Protein AF-0000000066209584 (afdb_homodimer)

InterPro domains:
  IPR007236 SlyX [MF_00715] (11-78)
  IPR007236 SlyX [PF04102] (15-78)
  IPR007236 SlyX [PTHR36508] (9-78)

Secondary structure (DSSP, 8-state):
-HHHHHHHHHHHHHHHHHHHHHHHHHHHHHHHHHHHHHHHHHHHHHHHHHHHHHHHHHHHHHHHHHHHHHHS------/-HHHHHHHHHHHHHHHHHHHHHHHHHHHHHHHHHHHHHHHHHHHHHHHHHHHHHHHHHHHHHHHHHHHHHHS------

pLDDT: mean 89.12, std 14.09, range [42.09, 98.94]

Radius of gyration: 34.35 Å; Cα contacts (8 Å, |Δi|>4): 74; chains: 2; bounding box: 27×114×66 Å

Structure (mmCIF, N/CA/C/O backbone):
data_AF-0000000066209584-model_v1
#
loop_
_entity.id
_entity.type
_entity.pdbx_description
1 polymer 'Protein SlyX homolog'
#
loop_
_atom_site.group_PDB
_atom_site.id
_atom_site.type_symbol
_atom_site.label_atom_id
_atom_site.label_alt_id
_atom_site.label_comp_id
_atom_site.label_asym_id
_atom_site.label_entity_id
_atom_site.label_seq_id
_atom_site.pdbx_PDB_ins_code
_atom_site.Cartn_x
_atom_site.Cartn_y
_atom_site.Cartn_z
_atom_site.occupancy
_atom_site.B_iso_or_equiv
_atom_site.auth_seq_id
_atom_site.auth_comp_id
_atom_site.auth_asym_id
_atom_site.auth_atom_id
_atom_site.pdbx_PDB_model_num
ATOM 1 N N . MET A 1 1 ? 2.039 -50.656 -17.266 1 63.75 1 MET A N 1
ATOM 2 C CA . MET A 1 1 ? 2.986 -49.562 -17.203 1 63.75 1 MET A CA 1
ATOM 3 C C . MET A 1 1 ? 2.359 -48.281 -17.734 1 63.75 1 MET A C 1
ATOM 5 O O . MET A 1 1 ? 2.531 -47.188 -17.156 1 63.75 1 MET A O 1
ATOM 9 N N . VAL A 1 2 ? 1.461 -48.375 -18.719 1 73.88 2 VAL A N 1
ATOM 10 C CA . VAL A 1 2 ? 0.856 -47.25 -19.453 1 73.88 2 VAL A CA 1
ATOM 11 C C . VAL A 1 2 ? -0.228 -46.625 -18.594 1 73.88 2 VAL A C 1
ATOM 13 O O . VAL A 1 2 ? -0.304 -45.375 -18.5 1 73.88 2 VAL A O 1
ATOM 16 N N . PRO A 1 3 ? -1.005 -47.438 -17.781 1 79.19 3 PRO A N 1
ATOM 17 C CA . PRO A 1 3 ? -2.078 -46.812 -17 1 79.19 3 PRO A CA 1
ATOM 18 C C . PRO A 1 3 ? -1.552 -45.875 -15.914 1 79.19 3 PRO A C 1
ATOM 20 O O . PRO A 1 3 ? -2.111 -44.812 -15.695 1 79.19 3 PRO A O 1
ATOM 23 N N . ASN A 1 4 ? -0.373 -46.219 -15.406 1 85.31 4 ASN A N 1
ATOM 24 C CA . ASN A 1 4 ? 0.217 -45.438 -14.328 1 85.31 4 ASN A CA 1
ATOM 25 C C . ASN A 1 4 ? 0.765 -44.094 -14.836 1 85.31 4 ASN A C 1
ATOM 27 O O . ASN A 1 4 ? 0.601 -43.062 -14.188 1 85.31 4 ASN A O 1
ATOM 31 N N . LEU A 1 5 ? 1.192 -44.094 -15.984 1 84.94 5 LEU A N 1
ATOM 32 C CA . LEU A 1 5 ? 1.761 -42.875 -16.594 1 84.94 5 LEU A CA 1
ATOM 33 C C . LEU A 1 5 ? 0.664 -41.906 -16.953 1 84.94 5 LEU A C 1
ATOM 35 O O . LEU A 1 5 ? 0.841 -40.688 -16.797 1 84.94 5 LEU A O 1
ATOM 39 N N . MET A 1 6 ? -0.43 -42.406 -17.484 1 89.25 6 MET A N 1
ATOM 40 C CA . MET A 1 6 ? -1.562 -41.531 -17.828 1 89.25 6 MET A CA 1
ATOM 41 C C . MET A 1 6 ? -2.152 -40.906 -16.578 1 89.25 6 MET A C 1
ATOM 43 O O . MET A 1 6 ? -2.576 -39.75 -16.594 1 89.25 6 MET A O 1
ATOM 47 N N . THR A 1 7 ? -2.254 -41.688 -15.547 1 93.25 7 THR A N 1
ATOM 48 C CA . THR A 1 7 ? -2.729 -41.156 -14.266 1 93.25 7 THR A CA 1
ATOM 49 C C . THR A 1 7 ? -1.793 -40.062 -13.734 1 93.25 7 THR A C 1
ATOM 51 O O . THR A 1 7 ? -2.246 -39.094 -13.156 1 93.25 7 THR A O 1
ATOM 54 N N . ASP A 1 8 ? -0.467 -40.281 -13.953 1 93.5 8 ASP A N 1
ATOM 55 C CA . ASP A 1 8 ? 0.525 -39.281 -13.555 1 93.5 8 ASP A CA 1
ATOM 56 C C . ASP A 1 8 ? 0.343 -37.969 -14.336 1 93.5 8 ASP A C 1
ATOM 58 O O . ASP A 1 8 ? 0.444 -36.875 -13.766 1 93.5 8 ASP A O 1
ATOM 62 N N . ILE A 1 9 ? 0.116 -38.062 -15.594 1 94.81 9 ILE A N 1
ATOM 63 C CA . ILE A 1 9 ? -0.107 -36.906 -16.453 1 94.81 9 ILE A CA 1
ATOM 64 C C . ILE A 1 9 ? -1.339 -36.125 -15.977 1 94.81 9 ILE A C 1
ATOM 66 O O . ILE A 1 9 ? -1.312 -34.906 -15.883 1 94.81 9 ILE A O 1
ATOM 70 N N . GLU A 1 10 ? -2.389 -36.906 -15.695 1 95.38 10 GLU A N 1
ATOM 71 C CA . GLU A 1 10 ? -3.635 -36.312 -15.242 1 95.38 10 GLU A CA 1
ATOM 72 C C . GLU A 1 10 ? -3.436 -35.562 -13.922 1 95.38 10 GLU A C 1
ATOM 74 O O . GLU A 1 10 ? -3.955 -34.469 -13.734 1 95.38 10 GLU A O 1
ATOM 79 N N . LYS A 1 11 ? -2.732 -36.156 -13.062 1 96.62 11 LYS A N 1
ATOM 80 C CA . LYS A 1 11 ? -2.439 -35.531 -11.766 1 96.62 11 LYS A CA 1
ATOM 81 C C . LYS A 1 11 ? -1.637 -34.25 -11.922 1 96.62 11 LYS A C 1
ATOM 83 O O . LYS A 1 11 ? -1.926 -33.25 -11.273 1 96.62 11 LYS A O 1
ATOM 88 N N . LEU A 1 12 ? -0.666 -34.281 -12.773 1 97.25 12 LEU A N 1
ATOM 89 C CA . LEU A 1 12 ? 0.182 -33.125 -13.016 1 97.25 12 LEU A CA 1
ATOM 90 C C . LEU A 1 12 ? -0.607 -32 -13.688 1 97.25 12 LEU A C 1
ATOM 92 O O . LEU A 1 12 ? -0.392 -30.828 -13.398 1 97.25 12 LEU A O 1
ATOM 96 N N . GLN A 1 13 ? -1.489 -32.438 -14.555 1 97.62 13 GLN A N 1
ATOM 97 C CA . GLN A 1 13 ? -2.334 -31.438 -15.219 1 97.62 13 GLN A CA 1
ATOM 98 C C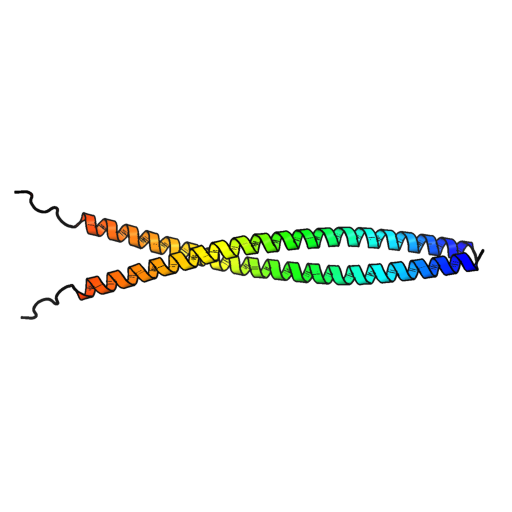 . GLN A 1 13 ? -3.23 -30.719 -14.219 1 97.62 13 GLN A C 1
ATOM 100 O O . GLN A 1 13 ? -3.416 -29.5 -14.297 1 97.62 13 GLN A O 1
ATOM 105 N N . VAL A 1 14 ? -3.789 -31.391 -13.312 1 97.94 14 VAL A N 1
ATOM 106 C CA . VAL A 1 14 ? -4.625 -30.812 -12.266 1 97.94 14 VAL A CA 1
ATOM 107 C C . VAL A 1 14 ? -3.803 -29.844 -11.414 1 97.94 14 VAL A C 1
ATOM 109 O O . VAL A 1 14 ? -4.27 -28.766 -11.078 1 97.94 14 VAL A O 1
ATOM 112 N N . GLN A 1 15 ? -2.576 -30.25 -11.125 1 98.25 15 GLN A N 1
ATOM 113 C CA . GLN A 1 15 ? -1.676 -29.422 -10.336 1 98.25 15 GLN A CA 1
ATOM 114 C C . GLN A 1 15 ? -1.353 -28.125 -11.07 1 98.25 15 GLN A C 1
ATOM 116 O O . GLN A 1 15 ? -1.332 -27.047 -10.461 1 98.25 15 GLN A O 1
ATOM 121 N N . VAL A 1 16 ? -1.104 -28.172 -12.266 1 98.5 16 VAL A N 1
ATOM 122 C CA . VAL A 1 16 ? -0.825 -27 -13.086 1 98.5 16 VAL A CA 1
ATOM 123 C C . VAL A 1 16 ? -2.029 -26.062 -13.07 1 98.5 16 VAL A C 1
ATOM 125 O O . VAL A 1 16 ? -1.881 -24.859 -12.852 1 98.5 16 VAL A O 1
ATOM 128 N N . ASP A 1 17 ? -3.178 -26.656 -13.25 1 98.44 17 ASP A N 1
ATOM 129 C CA . ASP A 1 17 ? -4.398 -25.859 -13.273 1 98.44 17 ASP A CA 1
ATOM 130 C C . ASP A 1 17 ? -4.594 -25.109 -11.961 1 98.44 17 ASP A C 1
ATOM 132 O O . ASP A 1 17 ? -4.953 -23.938 -11.953 1 98.44 17 ASP A O 1
ATOM 136 N N . GLU A 1 18 ? -4.344 -25.734 -10.922 1 98.38 18 GLU A N 1
ATOM 137 C CA . GLU A 1 18 ? -4.5 -25.141 -9.594 1 98.38 18 GLU A CA 1
ATOM 138 C C . GLU A 1 18 ? -3.494 -24.016 -9.375 1 98.38 18 GLU A C 1
ATOM 140 O O . GLU A 1 18 ? -3.846 -22.953 -8.844 1 98.38 18 GLU A O 1
ATOM 145 N N . LEU A 1 19 ? -2.311 -24.281 -9.742 1 98.56 19 LEU A N 1
ATOM 146 C CA . LEU A 1 19 ? -1.264 -23.266 -9.594 1 98.56 19 LEU A CA 1
ATOM 147 C C . LEU A 1 19 ? -1.555 -22.047 -10.461 1 98.56 19 LEU A C 1
ATOM 149 O O . LEU A 1 19 ? -1.318 -20.906 -10.039 1 98.56 19 LEU A O 1
ATOM 153 N N . GLU A 1 20 ? -2.057 -22.25 -11.625 1 98.5 20 GLU A N 1
ATOM 154 C CA . GLU A 1 20 ? -2.402 -21.156 -12.523 1 98.5 20 GLU A CA 1
ATOM 155 C C . GLU A 1 20 ? -3.533 -20.312 -11.945 1 98.5 20 GLU A C 1
ATOM 157 O O . GLU A 1 20 ? -3.508 -19.078 -12.039 1 98.5 20 GLU A O 1
ATOM 162 N N . MET A 1 21 ? -4.488 -20.922 -11.375 1 98.5 21 MET A N 1
ATOM 163 C CA . MET A 1 21 ? -5.594 -20.203 -10.742 1 98.5 21 MET A CA 1
ATOM 164 C C . MET A 1 21 ? -5.102 -19.359 -9.57 1 98.5 21 MET A C 1
ATOM 166 O O . MET A 1 21 ? -5.441 -18.172 -9.461 1 98.5 21 MET A O 1
ATOM 170 N N . LYS A 1 22 ? -4.289 -19.938 -8.742 1 98.44 22 LYS A N 1
ATOM 171 C CA . LYS A 1 22 ? -3.727 -19.219 -7.602 1 98.44 22 LYS A CA 1
ATOM 172 C C . LYS A 1 22 ? -2.889 -18.031 -8.055 1 98.44 22 LYS A C 1
ATOM 174 O O . LYS A 1 22 ? -2.973 -16.953 -7.473 1 98.44 22 LYS A O 1
ATOM 179 N N . GLN A 1 23 ? -2.141 -18.266 -9.016 1 98.31 23 GLN A N 1
ATOM 180 C CA . GLN A 1 23 ? -1.3 -17.219 -9.578 1 98.31 23 GLN A CA 1
ATOM 181 C C . GLN A 1 23 ? -2.141 -16.047 -10.078 1 98.31 23 GLN A C 1
ATOM 183 O O . GLN A 1 23 ? -1.792 -14.883 -9.867 1 98.31 23 GLN A O 1
ATOM 188 N N . ALA A 1 24 ? -3.211 -16.391 -10.734 1 98.25 24 ALA A N 1
ATOM 189 C CA . ALA A 1 24 ? -4.105 -15.352 -11.242 1 98.25 24 ALA A CA 1
ATOM 190 C C . ALA A 1 24 ? -4.695 -14.531 -10.102 1 98.25 24 ALA A C 1
ATOM 192 O O . ALA A 1 24 ? -4.777 -13.305 -10.195 1 98.25 24 ALA A O 1
ATOM 193 N N . PHE A 1 25 ? -5.059 -15.148 -9.055 1 98.38 25 PHE A N 1
ATOM 194 C CA . PHE A 1 25 ? -5.598 -14.469 -7.883 1 98.38 25 PHE A CA 1
ATOM 195 C C . PHE A 1 25 ? -4.543 -13.578 -7.238 1 98.38 25 PHE A C 1
ATOM 197 O O . PHE A 1 25 ? -4.828 -12.445 -6.855 1 98.38 25 PHE A O 1
ATOM 204 N N . GLN A 1 26 ? -3.365 -14 -7.16 1 98.44 26 GLN A N 1
ATOM 205 C CA . GLN A 1 26 ? -2.266 -13.242 -6.566 1 98.44 26 GLN A CA 1
ATOM 206 C C . GLN A 1 26 ? -1.913 -12.023 -7.418 1 98.44 26 GLN A C 1
ATOM 208 O O . GLN A 1 26 ? -1.622 -10.953 -6.883 1 98.44 26 GLN A O 1
ATOM 213 N N . GLU A 1 27 ? -1.96 -12.25 -8.648 1 98.5 27 GLU A N 1
ATOM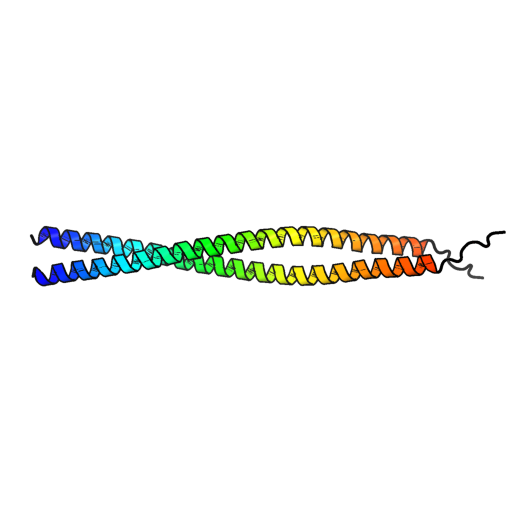 214 C CA . GLU A 1 27 ? -1.728 -11.125 -9.547 1 98.5 27 GLU A CA 1
ATOM 215 C C . GLU A 1 27 ? -2.75 -10.016 -9.312 1 98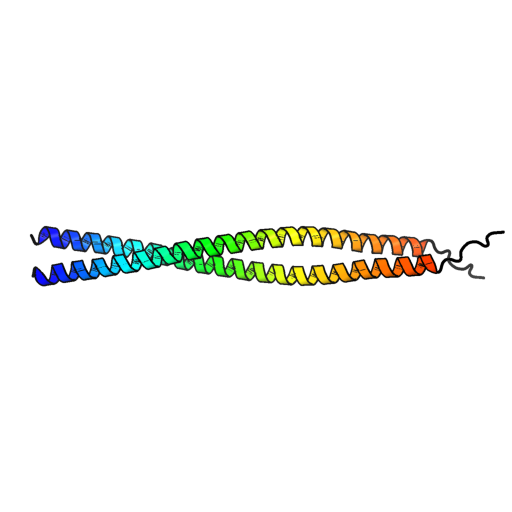.5 27 GLU A C 1
ATOM 217 O O . GLU A 1 27 ? -2.391 -8.836 -9.234 1 98.5 27 GLU A O 1
ATOM 222 N N . GLN A 1 28 ? -3.971 -10.477 -9.25 1 98.81 28 GLN A N 1
ATOM 223 C CA . GLN A 1 28 ? -5.031 -9.523 -8.969 1 98.81 28 GLN A CA 1
ATOM 224 C C . GLN A 1 28 ? -4.812 -8.836 -7.621 1 98.81 28 GLN A C 1
ATOM 226 O O . GLN A 1 28 ? -4.992 -7.621 -7.5 1 98.81 28 GLN A O 1
ATOM 231 N N . THR A 1 29 ? -4.461 -9.555 -6.641 1 98.88 29 THR A N 1
ATOM 232 C CA . THR A 1 29 ? -4.199 -9.023 -5.309 1 98.88 29 THR A CA 1
ATOM 233 C C . THR A 1 29 ? -3.074 -7.988 -5.348 1 98.88 29 THR A C 1
ATOM 235 O O . THR A 1 29 ? -3.178 -6.926 -4.734 1 98.88 29 THR A O 1
ATOM 238 N N . ILE A 1 30 ? -2.025 -8.242 -5.992 1 98.94 30 ILE A N 1
ATOM 239 C CA . ILE A 1 30 ? -0.884 -7.348 -6.129 1 98.94 30 ILE A CA 1
ATOM 240 C C . ILE A 1 30 ? -1.326 -6.047 -6.793 1 98.94 30 ILE A C 1
ATOM 242 O O . ILE A 1 30 ? -0.959 -4.957 -6.344 1 98.94 30 ILE A O 1
ATOM 246 N N . ASP A 1 31 ? -2.143 -6.211 -7.816 1 98.81 31 ASP A N 1
ATOM 247 C CA . ASP A 1 31 ? -2.67 -5.031 -8.492 1 98.81 31 ASP A CA 1
ATOM 248 C C . ASP A 1 31 ? -3.504 -4.18 -7.539 1 98.81 31 ASP A C 1
ATOM 250 O O . ASP A 1 31 ? -3.357 -2.955 -7.504 1 98.81 31 ASP A O 1
ATOM 254 N N . ASP A 1 32 ? -4.305 -4.816 -6.77 1 98.88 32 ASP A N 1
ATOM 255 C CA . ASP A 1 32 ? -5.148 -4.121 -5.805 1 98.88 32 ASP A CA 1
ATOM 256 C C . ASP A 1 32 ? -4.309 -3.412 -4.746 1 98.88 32 ASP A C 1
ATOM 258 O O . ASP A 1 32 ? -4.574 -2.256 -4.41 1 98.88 32 ASP A O 1
ATOM 262 N N . LEU A 1 33 ? -3.312 -4.051 -4.277 1 98.81 33 LEU A N 1
ATOM 263 C CA . LEU A 1 33 ? -2.441 -3.479 -3.258 1 98.81 33 LEU A CA 1
ATOM 264 C C . LEU A 1 33 ? -1.65 -2.301 -3.818 1 98.81 33 LEU A C 1
ATOM 266 O O . LEU A 1 33 ? -1.465 -1.291 -3.135 1 98.81 33 LEU A O 1
ATOM 270 N N . ASN A 1 34 ? -1.241 -2.449 -5.008 1 98.81 34 ASN A N 1
ATOM 271 C CA . ASN A 1 34 ? -0.53 -1.354 -5.66 1 98.81 34 ASN A CA 1
ATOM 272 C C . ASN A 1 34 ? -1.415 -0.12 -5.809 1 98.81 34 ASN A C 1
ATOM 274 O O . ASN A 1 34 ? -0.959 1.005 -5.598 1 98.81 34 ASN A O 1
ATOM 278 N N . GLU A 1 35 ? -2.598 -0.328 -6.172 1 98.75 35 GLU A N 1
ATOM 279 C CA . GLU A 1 35 ? -3.547 0.772 -6.305 1 98.75 35 GLU A CA 1
ATOM 280 C C . GLU A 1 35 ? -3.805 1.442 -4.957 1 98.75 35 GLU A C 1
ATOM 282 O O . GLU A 1 35 ? -3.803 2.672 -4.859 1 98.75 35 GLU A O 1
ATOM 287 N N . ALA A 1 36 ? -4.004 0.667 -3.943 1 98.69 36 ALA A N 1
ATOM 288 C CA . ALA A 1 36 ? -4.227 1.184 -2.596 1 98.69 36 ALA A CA 1
ATOM 289 C C . ALA A 1 36 ? -3.029 1.999 -2.115 1 98.69 36 ALA A C 1
ATOM 291 O O . ALA A 1 36 ? -3.195 3.074 -1.533 1 98.69 36 ALA A O 1
ATOM 292 N N . LEU A 1 37 ? -1.876 1.438 -2.4 1 98.69 37 LEU A N 1
ATOM 293 C CA . LEU A 1 37 ? -0.645 2.115 -2.01 1 98.69 37 LEU A CA 1
ATOM 294 C C . LEU A 1 37 ? -0.516 3.459 -2.717 1 98.69 37 LEU A C 1
ATOM 296 O O . LEU A 1 37 ? -0.146 4.457 -2.096 1 98.69 37 LEU A O 1
ATOM 300 N N . THR A 1 38 ? -0.796 3.498 -3.928 1 98.62 38 THR A N 1
ATOM 301 C CA . THR A 1 38 ? -0.729 4.719 -4.723 1 98.62 38 THR A CA 1
ATOM 302 C C . THR A 1 38 ? -1.739 5.746 -4.219 1 98.62 38 THR A C 1
ATOM 304 O O . THR A 1 38 ? -1.406 6.922 -4.051 1 98.62 38 THR A O 1
ATOM 307 N N . ASP A 1 39 ? -2.949 5.285 -3.945 1 98.56 39 ASP A N 1
ATOM 308 C CA . ASP A 1 39 ? -4.004 6.16 -3.443 1 98.56 39 ASP A CA 1
ATOM 309 C C . ASP A 1 39 ? -3.615 6.77 -2.098 1 98.56 39 ASP A C 1
ATOM 311 O O . ASP A 1 39 ? -3.781 7.973 -1.884 1 98.56 39 ASP A O 1
ATOM 315 N N . GLN A 1 40 ? -3.094 5.949 -1.283 1 98.25 40 GLN A N 1
ATOM 316 C CA . GLN A 1 40 ? -2.668 6.422 0.03 1 98.25 40 GLN A CA 1
ATOM 317 C C . GLN A 1 40 ? -1.513 7.41 -0.09 1 98.25 40 GLN A C 1
ATOM 319 O O . GLN A 1 40 ? -1.449 8.391 0.653 1 98.25 40 GLN A O 1
ATOM 324 N N . GLN A 1 41 ? -0.656 7.141 -0.976 1 97.94 41 GLN A N 1
ATOM 325 C CA . GLN A 1 41 ? 0.461 8.047 -1.204 1 97.94 41 GLN A CA 1
ATOM 326 C C . GLN A 1 41 ? -0.032 9.422 -1.651 1 97.94 41 GLN A C 1
ATOM 328 O O . GLN A 1 41 ? 0.479 10.453 -1.199 1 97.94 41 GLN A O 1
ATOM 333 N N . PHE A 1 42 ? -0.984 9.453 -2.486 1 98.31 42 PHE A N 1
ATOM 334 C CA . PHE A 1 42 ? -1.563 10.711 -2.951 1 98.31 42 PHE A CA 1
ATOM 335 C C . PHE A 1 42 ? -2.195 11.477 -1.793 1 98.31 42 PHE A C 1
ATOM 337 O O . PHE A 1 42 ? -1.99 12.68 -1.654 1 98.31 42 PHE A O 1
ATOM 344 N N . GLN A 1 43 ? -2.904 10.742 -0.984 1 97.69 43 GLN A N 1
ATOM 345 C CA . GLN A 1 43 ? -3.521 11.359 0.187 1 97.69 43 GLN A CA 1
ATOM 346 C C . GLN A 1 43 ? -2.465 11.898 1.145 1 97.69 43 GLN A C 1
ATOM 348 O O . GLN A 1 43 ? -2.615 13 1.686 1 97.69 43 GLN A O 1
ATOM 353 N N . PHE A 1 44 ? -1.437 11.203 1.303 1 97.88 44 PHE A N 1
ATOM 354 C CA . PHE A 1 44 ? -0.341 11.586 2.186 1 97.88 44 PHE A CA 1
ATOM 355 C C . PHE A 1 44 ? 0.331 12.859 1.692 1 97.88 44 PHE A C 1
ATOM 357 O O . PHE A 1 44 ? 0.589 13.773 2.477 1 97.88 44 PHE A O 1
ATOM 364 N N . ASP A 1 45 ? 0.546 12.867 0.415 1 98.12 45 ASP A N 1
ATOM 365 C CA . ASP A 1 45 ? 1.189 14.031 -0.186 1 98.12 45 ASP A CA 1
ATOM 366 C C . ASP A 1 45 ? 0.333 15.281 -0.012 1 98.12 45 ASP A C 1
ATOM 368 O O . ASP A 1 45 ? 0.848 16.359 0.318 1 98.12 45 ASP A O 1
ATOM 372 N N . LYS A 1 46 ? -0.938 15.141 -0.218 1 98.06 46 LYS A N 1
ATOM 373 C CA . LYS A 1 46 ? -1.874 16.25 -0.046 1 98.06 46 LYS A CA 1
ATOM 374 C C . LYS A 1 46 ? -1.879 16.734 1.397 1 98.06 46 LYS A C 1
ATOM 376 O O . LYS A 1 46 ? -1.839 17.953 1.644 1 98.06 46 LYS A O 1
ATOM 381 N N . MET A 1 47 ? -1.845 15.844 2.293 1 97.56 47 MET A N 1
ATOM 382 C CA . MET A 1 47 ? -1.865 16.188 3.713 1 97.56 47 MET A CA 1
ATOM 383 C C . MET A 1 47 ? -0.563 16.859 4.129 1 97.56 47 MET A C 1
ATOM 385 O O . MET A 1 47 ? -0.569 17.766 4.965 1 97.56 47 MET A O 1
ATOM 389 N N . GLN A 1 48 ? 0.477 16.391 3.561 1 97.81 48 GLN A N 1
ATOM 390 C CA . GLN A 1 48 ? 1.78 16.969 3.857 1 97.81 48 GLN A CA 1
ATOM 391 C C . GLN A 1 48 ? 1.829 18.438 3.449 1 97.81 48 GLN A C 1
ATOM 393 O O . GLN A 1 48 ? 2.373 19.281 4.176 1 97.81 48 GLN A O 1
ATOM 398 N N . VAL A 1 49 ? 1.256 18.734 2.34 1 97.88 49 VAL A N 1
ATOM 399 C CA . VAL A 1 49 ? 1.194 20.109 1.851 1 97.88 49 VAL A CA 1
ATOM 400 C C . VAL A 1 49 ? 0.354 20.953 2.801 1 97.88 49 VAL A C 1
ATOM 402 O O . VAL A 1 49 ? 0.756 22.062 3.176 1 97.88 49 VAL A O 1
ATOM 405 N N . GLN A 1 50 ? -0.729 20.453 3.248 1 97.69 50 GLN A N 1
ATOM 406 C CA . GLN A 1 50 ? -1.611 21.156 4.176 1 97.69 50 GLN A CA 1
ATOM 407 C C . GLN A 1 50 ? -0.919 21.406 5.516 1 97.69 50 GLN A C 1
ATOM 409 O O . GLN A 1 50 ? -1.039 22.484 6.094 1 97.69 50 GLN A O 1
ATOM 414 N N . LEU A 1 51 ? -0.238 20.453 5.941 1 97.94 51 LEU A N 1
ATOM 415 C CA . LEU A 1 51 ? 0.466 20.547 7.215 1 97.94 51 LEU A CA 1
ATOM 416 C C . LEU A 1 51 ? 1.545 21.625 7.164 1 97.94 51 LEU A C 1
ATOM 418 O O . LEU A 1 51 ? 1.654 22.438 8.078 1 97.94 51 LEU A O 1
ATOM 422 N N . LYS A 1 52 ? 2.266 21.609 6.137 1 97.75 52 LYS A N 1
ATOM 423 C CA . LYS A 1 52 ? 3.32 22.594 5.969 1 97.75 52 LYS A CA 1
ATOM 424 C C . LYS A 1 52 ? 2.744 24.016 5.938 1 97.75 52 LYS A C 1
ATOM 426 O O . LYS A 1 52 ? 3.303 24.938 6.543 1 97.75 52 LYS A O 1
ATOM 431 N N . PHE A 1 53 ? 1.664 24.141 5.266 1 97.62 53 PHE A N 1
ATOM 432 C CA . PHE A 1 53 ? 0.981 25.422 5.195 1 97.62 53 PHE A CA 1
ATOM 433 C C . PHE A 1 53 ? 0.558 25.891 6.582 1 97.62 53 PHE A C 1
ATOM 435 O O . PHE A 1 53 ? 0.81 27.031 6.965 1 97.62 53 PHE A O 1
ATOM 442 N N . LEU A 1 54 ? 0.032 25.062 7.371 1 97 54 LEU A N 1
ATOM 443 C CA . LEU A 1 54 ? -0.482 25.406 8.695 1 97 54 LEU A CA 1
ATOM 444 C C . LEU A 1 54 ? 0.659 25.703 9.656 1 97 54 LEU A C 1
ATOM 446 O O . LEU A 1 54 ? 0.541 26.594 10.5 1 97 54 LEU A O 1
ATOM 450 N N . VAL A 1 55 ? 1.692 24.938 9.508 1 96.19 55 VAL A N 1
ATOM 451 C CA . VAL A 1 55 ? 2.869 25.203 10.328 1 96.19 55 VAL A CA 1
ATOM 452 C C . VAL A 1 55 ? 3.383 26.609 10.078 1 96.19 55 VAL A C 1
ATOM 454 O O . VAL A 1 55 ? 3.713 27.344 11.023 1 96.19 55 VAL A O 1
ATOM 457 N N . GLY A 1 56 ? 3.387 27.047 8.859 1 95.5 56 GLY A N 1
ATOM 458 C CA . GLY A 1 56 ? 3.773 28.391 8.5 1 95.5 56 GLY A CA 1
ATOM 459 C C . GLY A 1 56 ? 2.859 29.453 9.094 1 95.5 56 GLY A C 1
ATOM 460 O O . GLY A 1 56 ? 3.328 30.484 9.594 1 95.5 56 GLY A O 1
ATOM 461 N N . LYS A 1 57 ? 1.661 29.188 9.078 1 94.19 57 LYS A N 1
ATOM 462 C CA . LYS A 1 57 ? 0.67 30.125 9.617 1 94.19 57 LYS A CA 1
ATOM 463 C C . LYS A 1 57 ? 0.841 30.297 11.125 1 94.19 57 LYS A C 1
ATOM 465 O O . LYS A 1 57 ? 0.795 31.406 11.633 1 94.19 57 LYS A O 1
ATOM 470 N N . VAL A 1 58 ? 1.058 29.234 11.773 1 92.94 58 VAL A N 1
ATOM 471 C CA . VAL A 1 58 ? 1.206 29.25 13.227 1 92.94 58 VAL A CA 1
ATOM 472 C C . VAL A 1 58 ? 2.49 29.984 13.602 1 92.94 58 VAL A C 1
ATOM 474 O O . VAL A 1 58 ? 2.5 30.797 14.531 1 92.94 58 VAL A O 1
ATOM 477 N N . LYS A 1 59 ? 3.465 29.766 12.875 1 93.69 59 LYS A N 1
ATOM 478 C CA . LYS A 1 59 ? 4.727 30.453 13.109 1 93.69 59 LYS A CA 1
ATOM 479 C C . LYS A 1 59 ? 4.582 31.953 12.852 1 93.69 59 LYS A C 1
ATOM 481 O O . LYS A 1 59 ? 5.172 32.781 13.57 1 93.69 59 LYS A O 1
ATOM 486 N N . GLY A 1 60 ? 3.799 32.281 11.93 1 88.88 60 GLY A N 1
ATOM 487 C CA . GLY A 1 60 ? 3.523 33.688 11.625 1 88.88 60 GLY A CA 1
ATOM 488 C C . GLY A 1 60 ? 2.787 34.406 12.734 1 88.88 60 GLY A C 1
ATOM 489 O O . GLY A 1 60 ? 3.115 35.531 13.062 1 88.88 60 GLY A O 1
ATOM 490 N N . PHE A 1 61 ? 1.903 33.719 13.398 1 85.88 61 PHE A N 1
ATOM 491 C CA . PHE A 1 61 ? 1.167 34.312 14.523 1 85.88 61 PHE A CA 1
ATOM 492 C C . PHE A 1 61 ? 2.084 34.531 15.719 1 8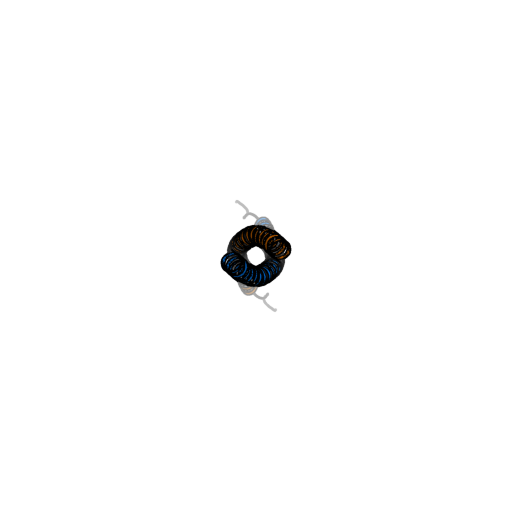5.88 61 PHE A C 1
ATOM 494 O O . PHE A 1 61 ? 1.967 35.531 16.422 1 85.88 61 PHE A O 1
ATOM 501 N N . GLN A 1 62 ? 2.914 33.656 15.875 1 84.19 62 GLN A N 1
ATOM 502 C CA . GLN A 1 62 ? 3.812 33.719 17.016 1 84.19 62 GLN A CA 1
ATOM 503 C C . GLN A 1 62 ? 4.82 34.844 16.859 1 84.19 62 GLN A C 1
ATOM 505 O O . GLN A 1 62 ? 5.168 35.531 17.844 1 84.19 62 GLN A O 1
ATOM 510 N N . SER A 1 63 ? 5.172 35.125 15.672 1 85.81 63 SER A N 1
ATOM 511 C CA . SER A 1 63 ? 6.113 36.188 15.398 1 85.81 63 SER A CA 1
ATOM 512 C C . SER A 1 63 ? 5.438 37.562 15.508 1 85.81 63 SER A C 1
ATOM 514 O O . SER A 1 63 ? 6.035 38.531 16 1 85.81 63 SER A O 1
ATOM 516 N N . SER A 1 64 ? 4.238 37.688 15.219 1 77.94 64 SER A N 1
ATOM 517 C CA . SER A 1 64 ? 3.48 38.938 15.273 1 77.94 64 SER A CA 1
ATOM 518 C C . SER A 1 64 ? 3.137 39.312 16.719 1 77.94 64 SER A C 1
ATOM 520 O O . SER A 1 64 ? 3.256 40.469 17.109 1 77.94 64 SER A O 1
ATOM 522 N N . ASN A 1 65 ? 2.805 38.406 17.438 1 73.31 65 ASN A N 1
ATOM 523 C CA . ASN A 1 65 ? 2.48 38.656 18.828 1 73.31 65 ASN A CA 1
ATOM 524 C C . ASN A 1 65 ? 3.709 39.094 19.625 1 73.31 65 ASN A C 1
ATOM 526 O O . ASN A 1 65 ? 3.615 39.938 20.516 1 73.31 65 ASN A O 1
ATOM 530 N N . MET A 1 66 ? 4.777 38.469 19.328 1 72.38 66 MET A N 1
ATOM 531 C CA . MET A 1 66 ? 6.016 38.875 20 1 72.38 66 MET A CA 1
ATOM 532 C C . MET A 1 66 ? 6.414 40.281 19.641 1 72.38 66 MET A C 1
ATOM 534 O O . MET A 1 66 ? 6.875 41.062 20.484 1 72.38 66 MET A O 1
ATOM 538 N N . ALA A 1 67 ? 6.223 40.688 18.484 1 71.62 67 ALA A N 1
ATOM 539 C CA . ALA A 1 67 ? 6.52 42.062 18.016 1 71.62 67 ALA A CA 1
ATOM 540 C C . ALA A 1 67 ? 5.586 43.062 18.656 1 71.62 67 ALA A C 1
ATOM 542 O O . ALA A 1 67 ? 6.016 44.156 19.047 1 71.62 67 ALA A O 1
ATOM 543 N N . GLU A 1 68 ? 4.438 42.844 18.891 1 66.81 68 GLU A N 1
ATOM 544 C CA . GLU A 1 68 ? 3.449 43.719 19.5 1 66.81 68 GLU A CA 1
ATOM 545 C C . GLU A 1 68 ? 3.711 43.906 21 1 66.81 68 GLU A C 1
ATOM 547 O O . GLU A 1 68 ? 3.576 45 21.531 1 66.81 68 GLU A O 1
ATOM 552 N N . GLU A 1 69 ? 4.059 42.875 21.578 1 65.19 69 GLU A N 1
ATOM 553 C CA . GLU A 1 69 ? 4.371 42.938 23 1 65.19 69 GLU A CA 1
ATOM 554 C C . GLU A 1 69 ? 5.625 43.781 23.25 1 65.19 69 GLU A C 1
ATOM 556 O O . GLU A 1 69 ? 5.715 44.5 24.266 1 65.19 69 GLU A O 1
ATOM 561 N N . SER A 1 70 ? 6.539 43.688 22.438 1 66 70 SER A N 1
ATOM 562 C CA . SER A 1 70 ? 7.77 44.469 22.562 1 66 70 SER A CA 1
ATOM 563 C C . SER A 1 70 ? 7.508 45.969 22.344 1 66 70 SER A C 1
ATOM 565 O O . SER A 1 70 ? 8.234 46.812 22.859 1 66 70 SER A O 1
ATOM 567 N N . GLU A 1 71 ? 6.609 46.344 21.609 1 62.69 71 GLU A N 1
ATOM 568 C CA . GLU A 1 71 ? 6.277 47.75 21.328 1 62.69 71 GLU A CA 1
ATOM 569 C C . GLU A 1 71 ? 5.445 48.344 22.453 1 62.69 71 GLU A C 1
ATOM 571 O O . GLU A 1 71 ? 5.289 49.562 22.531 1 62.69 71 GLU A O 1
ATOM 576 N N . GLU A 1 72 ? 4.988 47.656 23.266 1 60.84 72 GLU A N 1
ATOM 577 C CA . GLU A 1 72 ? 4.305 48.188 24.422 1 60.84 72 GLU A CA 1
ATOM 578 C C . GLU A 1 72 ? 5.301 48.781 25.422 1 60.84 72 GLU A C 1
ATOM 580 O O . GLU A 1 72 ? 6.297 48.125 25.766 1 60.84 72 GLU A O 1
ATOM 585 N N . THR A 1 73 ? 5.465 50.125 25.562 1 59.81 73 THR A N 1
ATOM 586 C CA . THR A 1 73 ? 6.34 51 26.328 1 59.81 73 THR A CA 1
ATOM 587 C C . THR A 1 73 ? 6.371 50.562 27.797 1 59.81 73 THR A C 1
ATOM 589 O O . THR A 1 73 ? 5.32 50.406 28.422 1 59.81 73 THR A O 1
ATOM 592 N N . PRO A 1 74 ? 7.605 50.125 28.188 1 60.62 74 PRO A N 1
ATOM 593 C CA . PRO A 1 74 ? 7.734 49.875 29.625 1 60.62 74 PRO A CA 1
ATOM 594 C C . PRO A 1 74 ? 7.273 51.062 30.469 1 60.62 74 PRO A C 1
ATOM 596 O O . PRO A 1 74 ? 7.359 52.219 30.031 1 60.62 74 PRO A O 1
ATOM 599 N N . PRO A 1 75 ? 6.312 50.75 31.422 1 59.25 75 PRO A N 1
ATOM 600 C CA . PRO A 1 75 ? 5.863 51.875 32.219 1 59.25 75 PRO A CA 1
ATOM 601 C C . PRO A 1 75 ? 7.023 52.688 32.781 1 59.25 75 PRO A C 1
ATOM 603 O O . PRO A 1 75 ? 8.117 52.156 33 1 59.25 75 PRO A O 1
ATOM 606 N N . PRO A 1 76 ? 6.918 54.031 32.75 1 56.12 76 PRO A N 1
ATOM 607 C CA . PRO A 1 76 ? 7.957 54.906 33.281 1 56.12 76 PRO A CA 1
ATOM 608 C C . PRO A 1 76 ? 8.273 54.594 34.75 1 56.12 76 PRO A C 1
ATOM 610 O O . PRO A 1 76 ? 7.363 54.281 35.531 1 56.12 76 PRO A O 1
ATOM 613 N N . HIS A 1 77 ? 9.234 53.75 34.844 1 64.5 77 HIS A N 1
ATOM 614 C CA . HIS A 1 77 ? 9.609 53.562 36.25 1 64.5 77 HIS A CA 1
ATOM 615 C C . HIS A 1 77 ? 9.867 54.906 36.938 1 64.5 77 HIS A C 1
ATOM 617 O O . HIS A 1 77 ? 10.75 55.656 36.531 1 64.5 77 HIS A O 1
ATOM 623 N N . TYR A 1 78 ? 9.031 55.531 37.719 1 42.09 78 TYR A N 1
ATOM 624 C CA . TYR A 1 78 ? 9.383 56.594 38.688 1 42.09 78 TYR A CA 1
ATOM 625 C C . TYR A 1 78 ? 10.25 56.031 39.812 1 42.09 78 TYR A C 1
ATOM 627 O O . TYR A 1 78 ? 10.133 54.844 40.156 1 42.09 78 TYR A O 1
ATOM 635 N N . MET B 1 1 ? 4.621 -45.5 -27.875 1 63.19 1 MET B N 1
ATOM 636 C CA . MET B 1 1 ? 3.555 -44.844 -27.109 1 63.19 1 MET B CA 1
ATOM 637 C C . MET B 1 1 ? 4.066 -44.375 -25.766 1 63.19 1 MET B C 1
ATOM 639 O O . MET B 1 1 ? 3.74 -43.25 -25.328 1 63.19 1 MET B O 1
ATOM 643 N N . VAL B 1 2 ? 5.012 -45.094 -25.172 1 72.75 2 VAL B N 1
ATOM 644 C CA . VAL B 1 2 ? 5.535 -44.875 -23.828 1 72.75 2 VAL B CA 1
ATOM 645 C C . VAL B 1 2 ? 6.492 -43.688 -23.844 1 72.75 2 VAL B C 1
ATOM 647 O O . VAL B 1 2 ? 6.438 -42.844 -22.953 1 72.75 2 VAL B O 1
ATOM 650 N N . PRO B 1 3 ? 7.324 -43.5 -24.938 1 79.38 3 PRO B N 1
ATOM 651 C CA . PRO B 1 3 ? 8.281 -42.375 -24.922 1 79.38 3 PRO B CA 1
ATOM 652 C C . PRO B 1 3 ? 7.598 -41.031 -24.922 1 79.38 3 PRO B C 1
ATOM 654 O O . PRO B 1 3 ? 8.023 -40.125 -24.203 1 79.38 3 PRO B O 1
ATOM 657 N N . ASN B 1 4 ? 6.438 -40.969 -25.562 1 85.38 4 ASN B N 1
ATOM 658 C CA . ASN B 1 4 ? 5.707 -39.688 -25.672 1 85.38 4 ASN B CA 1
ATOM 659 C C . ASN B 1 4 ? 5.047 -39.312 -24.359 1 85.38 4 ASN B C 1
ATOM 661 O O . ASN B 1 4 ? 5.059 -38.156 -23.969 1 85.38 4 ASN B O 1
ATOM 665 N N . LEU B 1 5 ? 4.699 -40.25 -23.625 1 85.12 5 LEU B N 1
ATOM 666 C CA . LEU B 1 5 ? 4.035 -40.031 -22.359 1 85.12 5 LEU B CA 1
ATOM 667 C C . LEU B 1 5 ? 5.031 -39.562 -21.297 1 85.12 5 LEU B C 1
ATOM 669 O O . LEU B 1 5 ? 4.711 -38.688 -20.469 1 85.12 5 LEU B O 1
ATOM 673 N N . MET B 1 6 ? 6.195 -40.156 -21.297 1 89.25 6 MET B N 1
ATOM 674 C CA . MET B 1 6 ? 7.242 -39.75 -20.359 1 89.25 6 MET B CA 1
ATOM 675 C C . MET B 1 6 ? 7.688 -38.312 -20.641 1 89.25 6 MET B C 1
ATOM 677 O O . MET B 1 6 ? 7.984 -37.562 -19.719 1 89.25 6 MET B O 1
ATOM 681 N N . THR B 1 7 ? 7.82 -38 -21.891 1 93.25 7 THR B N 1
ATOM 682 C CA . THR B 1 7 ? 8.164 -36.625 -22.281 1 93.25 7 THR B CA 1
ATOM 683 C C . THR B 1 7 ? 7.09 -35.656 -21.828 1 93.25 7 THR B C 1
ATOM 685 O O . THR B 1 7 ? 7.398 -34.531 -21.422 1 93.25 7 THR B O 1
ATOM 688 N N . ASP B 1 8 ? 5.816 -36.094 -21.906 1 93.5 8 ASP B N 1
ATOM 689 C CA . ASP B 1 8 ? 4.699 -35.281 -21.453 1 93.5 8 ASP B CA 1
ATOM 690 C C . ASP B 1 8 ? 4.777 -35.031 -19.953 1 93.5 8 ASP B C 1
ATOM 692 O O . ASP B 1 8 ? 4.523 -33.906 -19.484 1 93.5 8 ASP B O 1
ATOM 696 N N . ILE B 1 9 ? 5.078 -36.031 -19.203 1 94.81 9 ILE B N 1
ATOM 697 C CA . ILE B 1 9 ? 5.219 -35.938 -17.75 1 94.81 9 ILE B CA 1
ATOM 698 C C . ILE B 1 9 ? 6.328 -34.969 -17.391 1 94.81 9 ILE B C 1
ATOM 700 O O . ILE B 1 9 ? 6.16 -34.094 -16.516 1 94.81 9 ILE B O 1
ATOM 704 N N . GLU B 1 10 ? 7.43 -35.125 -18.109 1 95.38 10 GLU B N 1
ATOM 705 C CA . GLU B 1 10 ? 8.57 -34.25 -17.875 1 95.38 10 GLU B CA 1
ATOM 706 C C . GLU B 1 10 ? 8.219 -32.781 -18.156 1 95.38 10 GLU B C 1
ATOM 708 O O . GLU B 1 10 ? 8.609 -31.891 -17.406 1 95.38 10 GLU B O 1
ATOM 713 N N . LYS B 1 11 ? 7.551 -32.562 -19.188 1 96.62 11 LYS B N 1
ATOM 714 C CA . LYS B 1 11 ? 7.125 -31.219 -19.562 1 96.62 11 LYS B CA 1
ATOM 715 C C . LYS B 1 11 ? 6.191 -30.609 -18.516 1 96.62 11 LYS B C 1
ATOM 717 O O . LYS B 1 11 ? 6.332 -29.453 -18.141 1 96.62 11 LYS B O 1
ATOM 722 N N . LEU B 1 12 ? 5.281 -31.406 -18.047 1 97.25 12 LEU B N 1
ATOM 723 C CA . LEU B 1 12 ? 4.32 -30.953 -17.047 1 97.25 12 LEU B CA 1
ATOM 724 C C . LEU B 1 12 ? 5.016 -30.672 -15.711 1 97.25 12 LEU B C 1
ATOM 726 O O . LEU B 1 12 ? 4.656 -29.734 -15.008 1 97.25 12 LEU B O 1
ATOM 730 N N . GLN B 1 13 ? 5.98 -31.516 -15.445 1 97.69 13 GLN B N 1
ATOM 731 C CA . GLN B 1 13 ? 6.742 -31.297 -14.219 1 97.69 13 GLN B CA 1
ATOM 732 C C . GLN B 1 13 ? 7.5 -29.984 -14.258 1 97.69 13 GLN B C 1
ATOM 734 O O . GLN B 1 13 ? 7.555 -29.25 -13.266 1 97.69 13 GLN B O 1
ATOM 739 N N . VAL B 1 14 ? 8.086 -29.641 -15.312 1 98 14 VAL B N 1
ATOM 740 C CA . VAL B 1 14 ? 8.797 -28.375 -15.5 1 98 14 VAL B CA 1
ATOM 741 C C . VAL B 1 14 ? 7.824 -27.203 -15.336 1 98 14 VAL B C 1
ATOM 743 O O . VAL B 1 14 ? 8.148 -26.203 -14.695 1 98 14 VAL B O 1
ATOM 746 N N . GLN B 1 15 ? 6.637 -27.375 -15.906 1 98.25 15 GLN B N 1
ATOM 747 C CA . GLN B 1 15 ? 5.605 -26.344 -15.812 1 98.25 15 GLN B CA 1
ATOM 748 C C . GLN B 1 15 ? 5.18 -26.125 -14.367 1 98.25 15 GLN B C 1
ATOM 750 O O . GLN B 1 15 ? 5.008 -24.984 -13.93 1 98.25 15 GLN B O 1
ATOM 755 N N . VAL B 1 16 ? 5.008 -27.125 -13.656 1 98.44 16 VAL B N 1
ATOM 756 C CA . VAL B 1 16 ? 4.645 -27.047 -12.242 1 98.44 16 VAL B CA 1
ATOM 757 C C . VAL B 1 16 ? 5.734 -26.312 -11.469 1 98.44 16 VAL B C 1
ATOM 759 O O . VAL B 1 16 ? 5.441 -25.391 -10.695 1 98.44 16 VAL B O 1
ATOM 762 N N . ASP B 1 17 ? 6.945 -26.688 -11.75 1 98.44 17 ASP B N 1
ATOM 763 C CA . ASP B 1 17 ? 8.07 -26.062 -11.055 1 98.44 17 ASP B CA 1
ATOM 764 C C . ASP B 1 17 ? 8.102 -24.562 -11.312 1 98.44 17 ASP B C 1
ATOM 766 O O . ASP B 1 17 ? 8.328 -23.766 -10.391 1 98.44 17 ASP B O 1
ATOM 770 N N . GLU B 1 18 ? 7.871 -24.172 -12.461 1 98.38 18 GLU B N 1
ATOM 771 C CA . GLU B 1 18 ? 7.891 -22.766 -12.844 1 98.38 18 GLU B CA 1
ATOM 772 C C . GLU B 1 18 ? 6.754 -22 -12.164 1 98.38 18 GLU B C 1
ATOM 774 O O . GLU B 1 18 ? 6.957 -20.891 -11.672 1 98.38 18 GLU B O 1
ATOM 779 N N . LEU B 1 19 ? 5.621 -22.578 -12.195 1 98.56 19 LEU B N 1
ATOM 780 C CA . LEU B 1 19 ? 4.461 -21.953 -11.57 1 98.56 19 LEU B CA 1
ATOM 781 C C . LEU B 1 19 ? 4.66 -21.828 -10.062 1 98.56 19 LEU B C 1
ATOM 783 O O . LEU B 1 19 ? 4.273 -20.812 -9.469 1 98.56 19 LEU B O 1
ATOM 787 N N . GLU B 1 20 ? 5.246 -22.781 -9.453 1 98.5 20 GLU B N 1
ATOM 788 C CA . GLU B 1 20 ? 5.516 -22.734 -8.023 1 98.5 20 GLU B CA 1
ATOM 789 C C . GLU B 1 20 ? 6.516 -21.641 -7.68 1 98.5 20 GLU B C 1
ATOM 791 O O . GLU B 1 20 ? 6.359 -20.938 -6.676 1 98.5 20 GLU B O 1
ATOM 796 N N . MET B 1 21 ? 7.504 -21.469 -8.453 1 98.5 21 MET B N 1
ATOM 797 C CA . MET B 1 21 ? 8.492 -20.406 -8.25 1 98.5 21 MET B CA 1
ATOM 798 C C . MET B 1 21 ? 7.844 -19.031 -8.375 1 98.5 21 MET B C 1
ATOM 800 O O . MET B 1 21 ? 8.055 -18.156 -7.527 1 98.5 21 MET B O 1
ATOM 804 N N . LYS B 1 22 ? 7.059 -18.844 -9.398 1 98.44 22 LYS B N 1
ATOM 805 C CA . LYS B 1 22 ? 6.359 -17.578 -9.609 1 98.44 22 LYS B CA 1
ATOM 806 C C . LYS B 1 22 ? 5.422 -17.281 -8.445 1 98.44 22 LYS B C 1
ATOM 808 O O . LYS B 1 22 ? 5.352 -16.141 -7.98 1 98.44 22 LYS B O 1
ATOM 813 N N . GLN B 1 23 ? 4.758 -18.25 -8.047 1 98.31 23 GLN B N 1
ATOM 814 C CA . GLN B 1 23 ? 3.838 -18.125 -6.926 1 98.31 23 GLN B CA 1
ATOM 815 C C . GLN B 1 23 ? 4.57 -17.672 -5.664 1 98.31 23 GLN B C 1
ATOM 817 O O . GLN B 1 23 ? 4.086 -16.812 -4.93 1 98.31 23 GLN B O 1
ATOM 822 N N . ALA B 1 24 ? 5.703 -18.266 -5.461 1 98.25 24 ALA B N 1
ATOM 823 C CA . ALA B 1 24 ? 6.5 -17.906 -4.293 1 98.25 24 ALA B CA 1
ATOM 824 C C . ALA B 1 24 ? 6.934 -16.438 -4.359 1 98.25 24 ALA B C 1
ATOM 826 O O . ALA B 1 24 ? 6.887 -15.727 -3.355 1 98.25 24 ALA B O 1
ATOM 827 N N . PHE B 1 25 ? 7.305 -15.984 -5.477 1 98.44 25 PHE B N 1
ATOM 828 C CA . PHE B 1 25 ? 7.699 -14.594 -5.68 1 98.44 25 PHE B CA 1
ATOM 829 C C . PHE B 1 25 ? 6.52 -13.656 -5.461 1 98.44 25 PHE B C 1
ATOM 831 O O . PHE B 1 25 ? 6.66 -12.617 -4.82 1 98.44 25 PHE B O 1
ATOM 838 N N . GLN B 1 26 ? 5.395 -13.992 -5.898 1 98.44 26 GLN B N 1
ATOM 839 C CA . GLN B 1 26 ? 4.188 -13.188 -5.75 1 98.44 26 GLN B CA 1
ATOM 840 C C . GLN B 1 26 ? 3.754 -13.109 -4.289 1 98.44 26 GLN B C 1
ATOM 842 O O . GLN B 1 26 ? 3.32 -12.055 -3.818 1 98.44 26 GLN B O 1
ATOM 847 N N . GLU B 1 27 ? 3.895 -14.203 -3.674 1 98.5 27 GLU B N 1
ATOM 848 C CA . GLU B 1 27 ? 3.59 -14.211 -2.246 1 98.5 27 GLU B CA 1
ATOM 849 C C . GLU B 1 27 ? 4.469 -13.219 -1.491 1 98.5 27 GLU B C 1
ATOM 851 O O . GLU B 1 27 ? 3.979 -12.453 -0.659 1 98.5 27 GLU B O 1
ATOM 856 N N . GLN B 1 28 ? 5.727 -13.312 -1.819 1 98.81 28 GLN B N 1
ATOM 857 C CA . GLN B 1 28 ? 6.656 -12.375 -1.204 1 98.81 28 GLN B CA 1
ATOM 858 C C . GLN B 1 28 ? 6.293 -10.938 -1.549 1 98.81 28 GLN B C 1
ATOM 860 O O . GLN B 1 28 ? 6.328 -10.055 -0.686 1 98.81 28 GLN B O 1
ATOM 865 N N . THR B 1 29 ? 5.973 -10.68 -2.746 1 98.88 29 THR B N 1
ATOM 866 C CA . THR B 1 29 ? 5.582 -9.352 -3.201 1 98.88 29 THR B CA 1
ATOM 867 C C . THR B 1 29 ? 4.355 -8.859 -2.439 1 98.88 29 THR B C 1
ATOM 869 O O . THR B 1 29 ? 4.309 -7.703 -2.01 1 98.88 29 THR B O 1
ATOM 872 N N . ILE B 1 30 ? 3.365 -9.625 -2.287 1 98.94 30 ILE B N 1
ATOM 873 C CA . ILE B 1 30 ? 2.141 -9.289 -1.569 1 98.94 30 ILE B CA 1
ATOM 874 C C . ILE B 1 30 ? 2.473 -8.93 -0.123 1 98.94 30 ILE B C 1
ATOM 876 O O . ILE B 1 30 ? 1.962 -7.945 0.41 1 98.94 30 ILE B O 1
ATOM 880 N N . ASP B 1 31 ? 3.367 -9.727 0.442 1 98.81 31 ASP B N 1
ATOM 881 C CA . ASP B 1 31 ? 3.797 -9.445 1.808 1 98.81 31 ASP B CA 1
ATOM 882 C C . ASP B 1 31 ? 4.477 -8.086 1.899 1 98.81 31 ASP B C 1
ATOM 884 O O . ASP B 1 31 ? 4.195 -7.301 2.811 1 98.81 31 ASP B O 1
ATOM 888 N N . ASP B 1 32 ? 5.293 -7.805 0.959 1 98.81 32 ASP B N 1
ATOM 889 C CA . ASP B 1 32 ? 6.008 -6.531 0.919 1 98.81 32 ASP B CA 1
ATOM 890 C C . ASP B 1 32 ? 5.035 -5.363 0.748 1 98.81 32 ASP B C 1
ATOM 892 O O . ASP B 1 32 ? 5.152 -4.348 1.434 1 98.81 32 ASP B O 1
ATOM 896 N N . LEU B 1 33 ? 4.102 -5.523 -0.092 1 98.81 33 LEU B N 1
ATOM 897 C CA . LEU B 1 33 ? 3.117 -4.477 -0.347 1 98.81 33 LEU B CA 1
ATOM 898 C C . LEU B 1 33 ? 2.232 -4.254 0.874 1 98.81 33 LEU B C 1
ATOM 900 O O . LEU B 1 33 ? 1.899 -3.111 1.204 1 98.81 33 LEU B O 1
ATOM 904 N N . ASN B 1 34 ? 1.911 -5.309 1.497 1 98.81 34 ASN B N 1
ATOM 905 C CA . ASN B 1 34 ? 1.119 -5.199 2.717 1 98.81 34 ASN B CA 1
ATOM 906 C C . ASN B 1 34 ? 1.869 -4.438 3.805 1 98.81 34 ASN B C 1
ATOM 908 O O . ASN B 1 34 ? 1.279 -3.615 4.512 1 98.81 34 ASN B O 1
ATOM 912 N N . GLU B 1 35 ? 3.078 -4.703 3.951 1 98.81 35 GLU B N 1
ATOM 913 C CA . GLU B 1 35 ? 3.906 -4 4.93 1 98.81 35 GLU B CA 1
ATOM 914 C C . GLU B 1 35 ? 4.016 -2.516 4.598 1 98.81 35 GLU B C 1
ATOM 916 O O . GLU B 1 35 ? 3.869 -1.665 5.477 1 98.81 35 GLU B O 1
ATOM 921 N N . ALA B 1 36 ? 4.246 -2.217 3.359 1 98.75 36 ALA B N 1
ATOM 922 C CA . ALA B 1 36 ? 4.34 -0.831 2.908 1 98.75 36 ALA B CA 1
ATOM 923 C C . ALA B 1 36 ? 3.035 -0.081 3.164 1 98.75 36 ALA B C 1
ATOM 925 O O . ALA B 1 36 ? 3.049 1.062 3.627 1 98.75 36 ALA B O 1
ATOM 926 N N . LEU B 1 37 ? 1.966 -0.78 2.854 1 98.69 37 LEU B N 1
ATOM 927 C CA . LEU B 1 37 ? 0.648 -0.19 3.059 1 98.69 37 LEU B CA 1
ATOM 928 C C . LEU B 1 37 ? 0.407 0.1 4.535 1 98.69 37 LEU B C 1
ATOM 930 O O . LEU B 1 37 ? -0.106 1.164 4.891 1 98.69 37 LEU B O 1
ATOM 934 N N . THR B 1 38 ? 0.751 -0.776 5.359 1 98.62 38 THR B N 1
ATOM 935 C CA . THR B 1 38 ? 0.592 -0.624 6.801 1 98.62 38 THR B CA 1
ATOM 936 C C . THR B 1 38 ? 1.452 0.524 7.324 1 98.62 38 THR B C 1
ATOM 938 O O . THR B 1 38 ? 0.981 1.355 8.102 1 98.62 38 THR B O 1
ATOM 941 N N . ASP B 1 39 ? 2.684 0.587 6.836 1 98.56 39 ASP B N 1
ATOM 942 C CA . ASP B 1 39 ? 3.604 1.645 7.246 1 98.56 39 ASP B CA 1
ATOM 943 C C . ASP B 1 39 ? 3.078 3.018 6.832 1 98.56 39 ASP B C 1
ATOM 945 O O . ASP B 1 39 ? 3.094 3.957 7.633 1 98.56 39 ASP B O 1
ATOM 949 N N . GLN B 1 40 ? 2.623 3.066 5.66 1 98.25 40 GLN B N 1
ATOM 950 C CA . GLN B 1 40 ? 2.076 4.324 5.164 1 98.25 40 GLN B CA 1
ATOM 951 C C . GLN B 1 40 ? 0.827 4.727 5.941 1 98.25 40 GLN B C 1
ATOM 953 O O . GLN B 1 40 ? 0.616 5.91 6.219 1 98.25 40 GLN B O 1
ATOM 958 N N . GLN B 1 41 ? 0.047 3.773 6.258 1 97.88 41 GLN B N 1
ATOM 959 C CA . GLN B 1 41 ? -1.15 4.047 7.047 1 97.88 41 GLN B CA 1
ATOM 960 C C . GLN B 1 41 ? -0.79 4.625 8.414 1 97.88 41 GLN B C 1
ATOM 962 O O . GLN B 1 41 ? -1.435 5.562 8.891 1 97.88 41 GLN B O 1
ATOM 967 N N . PHE B 1 42 ? 0.201 4.113 9.016 1 98.31 42 PHE B N 1
ATOM 968 C CA . PHE B 1 42 ? 0.66 4.613 10.305 1 98.31 42 PHE B CA 1
ATOM 969 C C . PHE B 1 42 ? 1.143 6.051 10.188 1 98.31 42 PHE B C 1
ATOM 971 O O . PHE B 1 42 ? 0.802 6.898 11.023 1 98.31 42 PHE B O 1
ATOM 978 N N . GLN B 1 43 ? 1.882 6.289 9.156 1 97.69 43 GLN B N 1
ATOM 979 C CA . GLN B 1 43 ? 2.365 7.645 8.914 1 97.69 43 GLN B CA 1
ATOM 980 C C . GLN B 1 43 ? 1.207 8.602 8.664 1 97.69 43 GLN B C 1
ATOM 982 O O . GLN B 1 43 ? 1.205 9.727 9.164 1 97.69 43 GLN B O 1
ATOM 987 N N . PHE B 1 44 ? 0.264 8.172 7.969 1 97.81 44 PHE B N 1
ATOM 988 C CA . PHE B 1 44 ? -0.912 8.969 7.641 1 97.81 44 PHE B CA 1
ATOM 989 C C . PHE B 1 44 ? -1.694 9.32 8.898 1 97.81 44 PHE B C 1
ATOM 991 O O . PHE B 1 44 ? -2.094 10.469 9.094 1 97.81 44 PHE B O 1
ATOM 998 N N . ASP B 1 45 ? -1.846 8.312 9.703 1 98.12 45 ASP B N 1
ATOM 999 C CA . ASP B 1 45 ? -2.584 8.516 10.945 1 98.12 45 ASP B CA 1
ATOM 1000 C C . ASP B 1 45 ? -1.885 9.531 11.844 1 98.12 45 ASP B C 1
ATOM 1002 O O . ASP B 1 45 ? -2.533 10.398 12.43 1 98.12 45 ASP B O 1
ATOM 1006 N N . LYS B 1 46 ? -0.605 9.43 11.93 1 98.12 46 LYS B N 1
ATOM 1007 C CA . LYS B 1 46 ? 0.191 10.367 12.719 1 98.12 46 LYS B CA 1
ATOM 1008 C C . LYS B 1 46 ? 0.064 11.789 12.18 1 98.12 46 LYS B C 1
ATOM 1010 O O . LYS B 1 46 ? -0.127 12.734 12.945 1 98.12 46 LYS B O 1
ATOM 1015 N N . MET B 1 47 ? 0.086 11.906 10.922 1 97.56 47 MET B N 1
ATOM 1016 C CA . MET B 1 47 ? -0.008 13.211 10.281 1 97.56 47 MET B CA 1
ATOM 1017 C C . MET B 1 47 ? -1.397 13.812 10.461 1 97.56 47 MET B C 1
ATOM 1019 O O . MET B 1 47 ? -1.539 15.023 10.633 1 97.56 47 MET B O 1
ATOM 1023 N N . GLN B 1 48 ? -2.338 12.961 10.406 1 97.88 48 GLN B N 1
ATOM 1024 C CA . GLN B 1 48 ? -3.713 13.406 10.594 1 97.88 48 GLN B CA 1
ATOM 1025 C C . GLN B 1 48 ? -3.908 14.016 11.984 1 97.88 48 GLN B C 1
ATOM 1027 O O . GLN B 1 48 ? -4.582 15.039 12.133 1 97.88 48 GLN B O 1
ATOM 1032 N N . VAL B 1 49 ? -3.316 13.398 12.938 1 97.94 49 VAL B N 1
ATOM 1033 C CA . VAL B 1 49 ? -3.385 13.898 14.305 1 97.94 49 VAL B CA 1
ATOM 1034 C C . VAL B 1 49 ? -2.697 15.258 14.398 1 97.94 49 VAL B C 1
ATOM 1036 O O . VAL B 1 49 ? -3.242 16.188 14.984 1 97.94 49 VAL B O 1
ATOM 1039 N N . GLN B 1 50 ? -1.583 15.422 13.805 1 97.75 50 GLN B N 1
ATOM 1040 C CA . GLN B 1 50 ? -0.836 16.672 13.789 1 97.75 50 GLN B CA 1
ATOM 1041 C C . GLN B 1 50 ? -1.622 17.781 13.086 1 97.75 50 GLN B C 1
ATOM 1043 O O . GLN B 1 50 ? -1.653 18.922 13.555 1 97.75 50 GLN B O 1
ATOM 1048 N N . LEU B 1 51 ? -2.211 17.438 12.062 1 97.94 51 LEU B N 1
ATOM 1049 C CA . LEU B 1 51 ? -2.986 18.391 11.281 1 97.94 51 LEU B CA 1
ATOM 1050 C C . LEU B 1 51 ? -4.176 18.906 12.086 1 97.94 51 LEU B C 1
ATOM 1052 O O . LEU B 1 51 ? -4.426 20.109 12.125 1 97.94 51 LEU B O 1
ATOM 1056 N N . LYS B 1 52 ? -4.844 18.016 12.68 1 97.75 52 LYS B N 1
ATOM 1057 C CA . LYS B 1 52 ? -5.996 18.391 13.492 1 97.75 52 LYS B CA 1
ATOM 1058 C C . LYS B 1 52 ? -5.582 19.328 14.633 1 97.75 52 LYS B C 1
ATOM 1060 O O . LYS B 1 52 ? -6.273 20.297 14.922 1 97.75 52 LYS B O 1
ATOM 1065 N N . PHE B 1 53 ? -4.484 19.016 15.203 1 97.62 53 PHE B N 1
ATOM 1066 C CA . PHE B 1 53 ? -3.949 19.844 16.281 1 97.62 53 PHE B CA 1
ATOM 1067 C C . PHE B 1 53 ? -3.654 21.25 15.773 1 97.62 53 PHE B C 1
ATOM 1069 O O . PHE B 1 53 ? -4.059 22.234 16.391 1 97.62 53 PHE B O 1
ATOM 1076 N N . LEU B 1 54 ? -3.08 21.406 14.656 1 96.94 54 LEU B N 1
ATOM 1077 C CA . LEU B 1 54 ? -2.68 22.688 14.102 1 96.94 54 LEU B CA 1
ATOM 1078 C C . LEU B 1 54 ? -3.898 23.5 13.664 1 96.94 54 LEU B C 1
ATOM 1080 O O . LEU B 1 54 ? -3.932 24.719 13.82 1 96.94 54 LEU B O 1
ATOM 1084 N N . VAL B 1 55 ? -4.824 22.781 13.117 1 96.12 55 VAL B N 1
ATOM 1085 C CA . VAL B 1 55 ? -6.066 23.438 12.727 1 96.12 55 VAL B CA 1
ATOM 1086 C C . VAL B 1 55 ? -6.723 24.078 13.945 1 96.12 55 VAL B C 1
ATOM 1088 O O . VAL B 1 55 ? -7.188 25.219 13.891 1 96.12 55 VAL B O 1
ATOM 1091 N N . GLY B 1 56 ? -6.715 23.406 15.047 1 95.44 56 GLY B N 1
ATOM 1092 C CA . GLY B 1 56 ? -7.234 23.938 16.297 1 95.44 56 GLY B CA 1
ATOM 1093 C C . GLY B 1 56 ? -6.48 25.172 16.781 1 95.44 56 GLY B C 1
ATOM 1094 O O . GLY B 1 56 ? -7.09 26.141 17.234 1 95.44 56 GLY B O 1
ATOM 1095 N N . LYS B 1 57 ? -5.262 25.125 16.656 1 94.19 57 LYS B N 1
ATOM 1096 C CA . LYS B 1 57 ? -4.414 26.25 17.078 1 94.19 57 LYS B CA 1
ATOM 1097 C C . LYS B 1 57 ? -4.688 27.484 16.25 1 94.19 57 LYS B C 1
ATOM 1099 O O . LYS B 1 57 ? -4.801 28.594 16.781 1 94.19 57 LYS B O 1
ATOM 1104 N N . VAL B 1 58 ? -4.82 27.312 15.008 1 92.94 58 VAL B N 1
ATOM 1105 C CA . VAL B 1 58 ? -5.051 28.422 14.094 1 92.94 58 VAL B CA 1
ATOM 11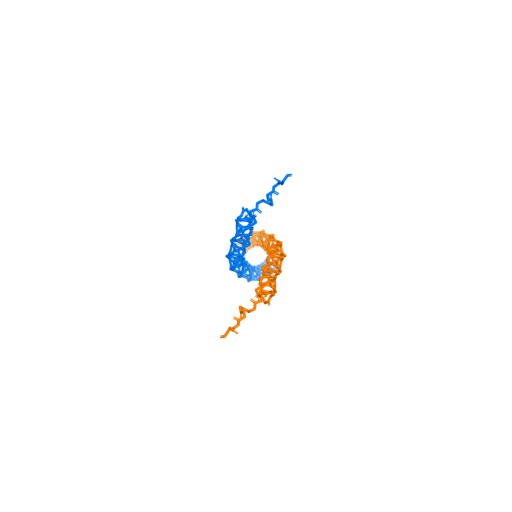06 C C . VAL B 1 58 ? -6.43 29.016 14.344 1 92.94 58 VAL B C 1
ATOM 1108 O O . VAL B 1 58 ? -6.582 30.25 14.375 1 92.94 58 VAL B O 1
ATOM 1111 N N . LYS B 1 59 ? -7.328 28.203 14.586 1 93.69 59 LYS B N 1
ATOM 1112 C CA . LYS B 1 59 ? -8.672 28.672 14.898 1 93.69 59 LYS B CA 1
ATOM 1113 C C . LYS B 1 59 ? -8.688 29.438 16.219 1 93.69 59 LYS B C 1
ATOM 1115 O O . LYS B 1 59 ? -9.406 30.438 16.359 1 93.69 59 LYS B O 1
ATOM 1120 N N . GLY B 1 60 ? -7.898 29.031 17.094 1 89.06 60 GLY B N 1
ATOM 1121 C CA . GLY B 1 60 ? -7.766 29.703 18.375 1 89.06 60 GLY B CA 1
ATOM 1122 C C . GLY B 1 60 ? -7.176 31.094 18.266 1 89.06 60 GLY B C 1
ATOM 1123 O O . GLY B 1 60 ? -7.648 32.031 18.906 1 89.06 60 GLY B O 1
ATOM 1124 N N . PHE B 1 61 ? -6.262 31.297 17.375 1 85.94 61 PHE B N 1
ATOM 1125 C CA . PHE B 1 61 ? -5.656 32.594 17.141 1 85.94 61 PHE B CA 1
ATOM 1126 C C . PHE B 1 61 ? -6.66 33.562 16.5 1 85.94 61 PHE B C 1
ATOM 1128 O O . PHE B 1 61 ? -6.691 34.75 16.828 1 85.94 61 PHE B O 1
ATOM 1135 N N . GLN B 1 62 ? -7.391 33.031 15.695 1 84.25 62 GLN B N 1
ATOM 1136 C CA . GLN B 1 62 ? -8.352 33.844 14.969 1 84.25 62 GLN B CA 1
ATOM 1137 C C . GLN B 1 62 ? -9.477 34.344 15.883 1 84.25 62 GLN B C 1
ATOM 1139 O O . GLN B 1 62 ? -9.953 35.469 15.75 1 84.25 62 GLN B O 1
ATOM 1144 N N . SER B 1 63 ? -9.797 33.531 16.812 1 85.88 63 SER B N 1
ATOM 1145 C CA . SER B 1 63 ? -10.844 33.906 17.766 1 85.88 63 SER B CA 1
ATOM 1146 C C . SER B 1 63 ? -10.336 34.906 18.781 1 85.88 63 SER B C 1
ATOM 1148 O O . SER B 1 63 ? -11.07 35.844 19.172 1 85.88 63 SER B O 1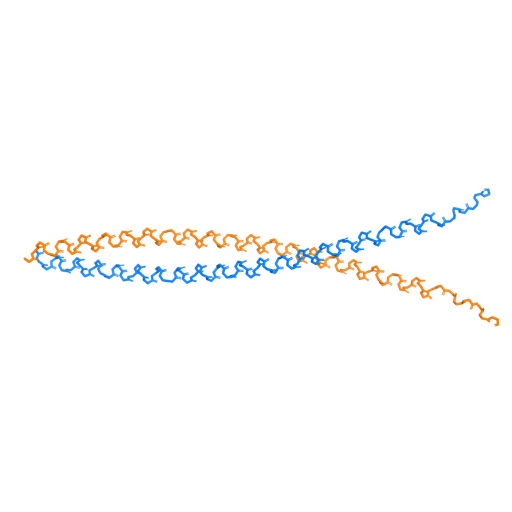
ATOM 1150 N N . SER B 1 64 ? -9.133 34.938 19.141 1 77.69 64 SER B N 1
ATOM 1151 C CA . SER B 1 64 ? -8.531 35.844 20.094 1 77.69 64 SER B CA 1
ATOM 1152 C C . SER B 1 64 ? -8.312 37.219 19.484 1 77.69 64 SER B C 1
ATOM 1154 O O . SER B 1 64 ? -8.586 38.25 20.125 1 77.69 64 SER B O 1
ATOM 1156 N N . ASN B 1 65 ? -7.934 37.25 18.344 1 72.94 65 ASN B N 1
ATOM 1157 C CA . ASN B 1 65 ? -7.719 38.5 17.656 1 72.94 65 ASN B CA 1
ATOM 1158 C C . ASN B 1 65 ? -9.031 39.25 17.406 1 72.94 65 ASN B C 1
ATOM 1160 O O . ASN B 1 65 ? -9.086 40.469 17.5 1 72.94 65 ASN B O 1
ATOM 1164 N N . MET B 1 66 ? -10 38.531 17.078 1 72 66 MET B N 1
ATOM 1165 C CA . MET B 1 66 ? -11.305 39.125 16.875 1 72 66 MET B CA 1
ATOM 1166 C C . MET B 1 66 ? -11.852 39.688 18.188 1 72 66 MET B C 1
ATOM 1168 O O . MET B 1 66 ? -12.438 40.781 18.203 1 72 66 MET B O 1
ATOM 1172 N N . ALA B 1 67 ? -11.633 39.094 19.25 1 71.25 67 ALA B N 1
ATOM 1173 C CA . ALA B 1 67 ? -12.062 39.562 20.578 1 71.25 67 ALA B CA 1
ATOM 1174 C C . ALA B 1 67 ? -11.289 40.781 21 1 71.25 67 ALA B C 1
ATOM 1176 O O . ALA B 1 67 ? -11.867 41.719 21.562 1 71.25 67 ALA B O 1
ATOM 1177 N N . GLU B 1 68 ? -10.141 40.969 20.75 1 66.5 68 GLU B N 1
ATOM 1178 C CA . GLU B 1 68 ? -9.305 42.094 21.078 1 66.5 68 GLU B CA 1
ATOM 1179 C C . GLU B 1 68 ? -9.664 43.344 20.25 1 66.5 68 GLU B C 1
ATOM 1181 O O . GLU B 1 68 ? -9.688 44.469 20.75 1 66.5 68 GLU B O 1
ATOM 1186 N N . GLU B 1 69 ? -9.93 43.094 19.078 1 65.06 69 GLU B N 1
ATOM 1187 C CA . GLU B 1 69 ? -10.328 44.219 18.203 1 65.06 69 GLU B CA 1
ATOM 1188 C C . GLU B 1 69 ? -11.688 44.781 18.609 1 65.06 69 GLU B C 1
ATOM 1190 O O . GLU B 1 69 ? -11.914 45.969 18.5 1 65.06 69 GLU B O 1
ATOM 1195 N N . SER B 1 70 ? -12.531 43.969 19.016 1 65.94 70 SER B N 1
ATOM 1196 C CA . SER B 1 70 ? -13.852 44.438 19.453 1 65.94 70 SER B CA 1
ATOM 1197 C C . SER B 1 70 ? -13.758 45.219 20.75 1 65.94 70 SER B C 1
ATOM 1199 O O . SER B 1 70 ? -14.609 46.062 21.031 1 65.94 70 SER B O 1
ATOM 1201 N N . GLU B 1 71 ? -12.859 45 21.562 1 62.34 71 GLU B N 1
ATOM 1202 C CA . GLU B 1 71 ? -12.68 45.688 22.828 1 62.34 71 GLU B CA 1
ATOM 1203 C C . GLU B 1 71 ? -11.984 47.031 22.641 1 62.34 71 GLU B C 1
ATOM 1205 O O . GLU B 1 71 ? -11.969 47.875 23.547 1 62.34 71 GLU B O 1
ATOM 1210 N N . GLU B 1 72 ? -11.477 47.312 21.625 1 60.62 72 GLU B N 1
ATOM 1211 C CA . GLU B 1 72 ? -10.93 48.625 21.359 1 60.62 72 GLU B CA 1
ATOM 1212 C C . GLU B 1 72 ? -12.039 49.656 21.125 1 60.62 72 GLU B C 1
ATOM 1214 O O . GLU B 1 72 ? -12.977 49.406 20.375 1 60.62 72 GLU B O 1
ATOM 1219 N N . THR B 1 73 ? -12.352 50.594 22.062 1 60.19 73 THR B N 1
ATOM 1220 C CA . THR B 1 73 ? -13.352 51.625 22.219 1 60.19 73 THR B CA 1
ATOM 1221 C C . THR B 1 73 ? -13.391 52.531 20.969 1 60.19 73 THR B C 1
ATOM 1223 O O . THR B 1 73 ? -12.359 53 20.5 1 60.19 73 THR B O 1
ATOM 1226 N N . PRO B 1 74 ? -14.594 52.438 20.297 1 60.72 74 PRO B N 1
ATOM 1227 C CA . PRO B 1 74 ? -14.758 53.406 19.188 1 60.72 74 PRO B CA 1
ATOM 1228 C C . PRO B 1 74 ? -14.477 54.844 19.609 1 60.72 74 PRO B C 1
ATOM 1230 O O . PRO B 1 74 ? -14.672 55.188 20.781 1 60.72 74 PRO B O 1
ATOM 1233 N N . PRO B 1 75 ? -13.523 55.469 18.828 1 59.41 75 PRO B N 1
ATOM 1234 C CA . PRO B 1 75 ? -13.234 56.844 19.234 1 59.41 75 PRO B CA 1
ATOM 1235 C C . PRO B 1 75 ? -14.5 57.656 19.438 1 59.41 75 PRO B C 1
ATOM 1237 O O . PRO B 1 75 ? -15.539 57.375 18.828 1 59.41 75 PRO B O 1
ATOM 1240 N N . PRO B 1 76 ? -14.547 58.469 20.5 1 56.88 76 PR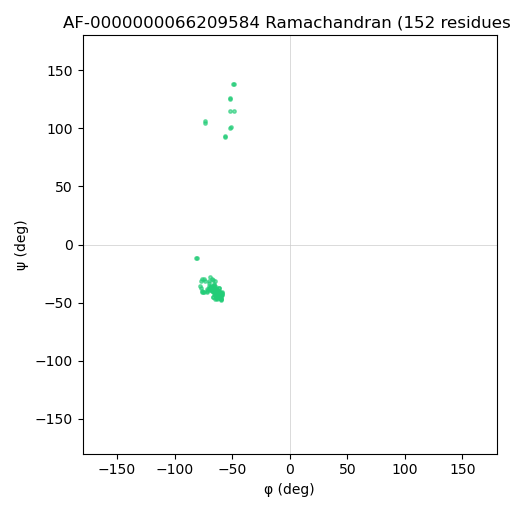O B N 1
ATOM 1241 C CA . PRO B 1 76 ? -15.695 59.312 20.766 1 56.88 76 PRO B CA 1
ATOM 1242 C C . PRO B 1 76 ? -16.031 60.25 19.594 1 56.88 76 PRO B C 1
ATOM 1244 O O . PRO B 1 76 ? -15.133 60.75 18.922 1 56.88 76 PRO B O 1
ATOM 1247 N N . HIS B 1 77 ? -16.906 59.719 18.828 1 65.31 77 HIS B N 1
ATOM 1248 C CA . HIS B 1 77 ? -17.328 60.656 17.781 1 65.31 77 HIS B CA 1
ATOM 1249 C C . HIS B 1 77 ? -17.734 62 18.359 1 65.31 77 HIS B C 1
ATOM 1251 O O . HIS B 1 77 ? -18.672 62.062 19.172 1 65.31 77 HIS B O 1
ATOM 1257 N N . TYR B 1 78 ? -17.031 63.125 18.391 1 43 78 TYR B N 1
ATOM 1258 C CA . TYR B 1 78 ? -17.531 64.5 18.562 1 43 78 TYR B CA 1
ATOM 1259 C C . TYR B 1 78 ? -18.422 64.875 17.406 1 43 78 TYR B C 1
ATOM 1261 O O . TYR B 1 78 ? -18.234 64.438 16.281 1 43 78 T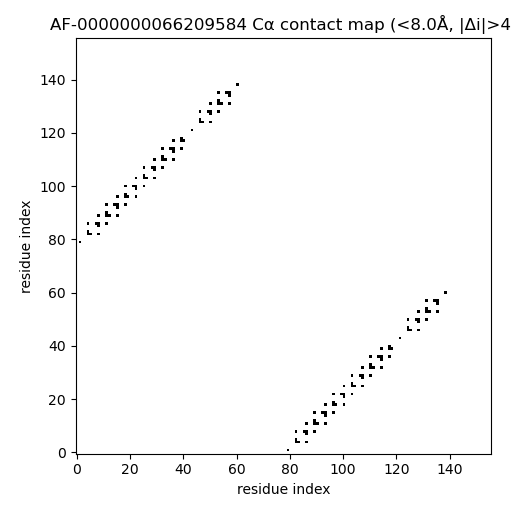YR B O 1
#

Organism: Photobacterium profundum (strain SS9) (NCBI:txid298386)

Solvent-accessible surface area (backbone atoms only — not comparable to full-atom values): 8580 Å² total; per-residue (Å²): 118,67,71,61,51,53,52,48,40,52,52,43,50,52,50,39,54,51,46,51,52,53,41,53,51,48,51,52,49,44,53,52,49,50,51,51,42,51,53,48,48,51,52,43,52,54,49,49,54,53,40,54,53,49,52,51,51,51,52,50,52,56,53,51,52,54,54,56,59,68,67,54,73,75,72,81,79,126,117,65,71,61,52,53,52,49,42,53,52,41,49,53,50,38,52,52,47,52,52,52,43,53,52,49,51,52,49,46,52,52,48,50,50,52,43,50,52,49,50,53,52,43,53,55,48,51,52,53,41,55,51,48,54,51,50,51,53,50,53,55,54,52,53,54,55,53,59,67,66,55,74,75,73,81,79,127

Sequence (156 aa):
MVPNLMTDIEKLQVQVDELEMKQAFQEQTIDDLNEALTDQQFQFDKMQVQLKFLVGKVKGFQSSNMAEESEETPPPHYMVPNLMTDIEKLQVQVDELEMKQAFQEQTIDDLNEALTDQQFQFDKMQVQLKFLVGKVKGFQSSNMAEESEETPPPHY

Foldseek 3Di:
DVVVVVVVVVVVVVVVVVVVVVVVVVVVVVVVVVVVVVVVVVVVVVVVVVVVVVVVVVVVVVVVVVVVVVPPDDPPDD/DVVVVVVVVVVVVVVVVVVVVVVVVVVVVVVVVVVVVVVVVVVVVVVVVVVVVVVVVVVVVVVVVVVVVVPPDDPPDD